Protein AF-A0A0R3EU28-F1 (afdb_monomer)

Nearest PDB structures (foldseek):
  7jil-assembly1_P  TM=4.514E-01  e=1.177E+00  Flavobacterium johnsoniae
  7asn-assembly1_N  TM=3.520E-01  e=1.115E+00  Staphylococcus aureus
  9g6k-assembly1_Lp  TM=3.588E-01  e=1.383E+00  Toxoplasma gondii
  6ppf-assembly1_P  TM=3.773E-01  e=1.541E+00  Bacillus subtilis
  5dm7-assembly1_M  TM=3.176E-01  e=1.311E+00  Deinococcus radiodurans

Foldseek 3Di:
DWWKWKWKAAQVFRWIWIATPVGDDIGTQDTPNHDQQSSLQSCLQLQKAAPVDDRSNVFDWDDDPDPRMTIGIITHCDPDSPDGHPDHGDPWDKKKKKWFAFPPGDDIDIDTQKDFPDQDPQRKTWIWHHPVVVPDDDRDIDIHGPRGTDDMDMDIHTPPPDDDPPPPDDDDDD

Mean predicted aligned error: 12.79 Å

pLDDT: mean 76.67, std 16.83, range [33.84, 96.12]

Secondary structure (DSSP, 8-state):
-PPEEEEEEETTT--EEEEETTS---EEEES---SHHHHHHHHHHTTEEETTSS-GGG--PEE-SSTTEEEEEEEESSSSTTSPPSSPPP---EEEEEEEEETTT-PPEEEETEEEEEE-TT--EEEEE-GGGTTSSS--EEEE-TTSEEEEEEEEEE--S-------------

Radius of gyration: 19.05 Å; Cα contacts (8 Å, |Δi|>4): 334; chains: 1; bounding box: 42×31×70 Å

Solvent-accessible surface area (backbone atoms only — not comparable to full-atom values): 10359 Å² total; per-residue (Å²): 133,69,53,49,28,41,34,38,40,28,67,84,73,10,39,30,34,35,30,43,70,89,63,70,73,72,45,81,74,52,68,69,38,84,47,71,63,54,47,31,50,54,37,30,64,70,16,38,40,38,58,89,65,69,60,50,85,74,59,79,71,39,78,53,95,51,87,61,32,32,36,39,65,26,23,39,66,37,95,47,94,87,55,76,49,78,55,82,57,83,84,76,55,64,48,34,33,23,40,36,33,33,43,99,75,52,78,70,47,74,39,73,46,19,39,74,72,46,67,49,98,79,49,28,38,33,33,34,53,42,77,94,49,80,86,53,94,68,85,51,74,47,75,46,55,55,77,46,49,76,52,70,52,67,47,76,42,74,58,67,95,77,77,79,86,76,78,78,79,81,80,80,83,132

Structure (mmCIF, N/CA/C/O backbone):
data_AF-A0A0R3EU28-F1
#
_entry.id   AF-A0A0R3EU28-F1
#
loop_
_atom_site.group_PDB
_atom_site.id
_atom_site.type_symbol
_atom_site.label_atom_id
_atom_site.label_alt_id
_atom_site.label_comp_id
_atom_site.label_asym_id
_atom_site.label_entity_id
_atom_site.label_seq_id
_atom_site.pdbx_PDB_ins_code
_atom_site.Cartn_x
_atom_site.Cartn_y
_atom_site.Cartn_z
_atom_site.occupancy
_atom_site.B_iso_or_equiv
_atom_site.auth_seq_id
_atom_site.auth_comp_id
_atom_site.auth_asym_id
_atom_site.auth_atom_id
_atom_site.pdbx_PDB_model_num
ATOM 1 N N . MET A 1 1 ? 20.940 10.380 -15.881 1.00 53.38 1 MET A N 1
ATOM 2 C CA . MET A 1 1 ? 19.689 10.845 -15.244 1.00 53.38 1 MET A CA 1
ATOM 3 C C . MET A 1 1 ? 18.971 9.613 -14.727 1.00 53.38 1 MET A C 1
ATOM 5 O O . MET A 1 1 ? 18.923 8.636 -15.460 1.00 53.38 1 MET A O 1
ATOM 9 N N . THR A 1 2 ? 18.507 9.606 -13.478 1.00 67.81 2 THR A N 1
ATOM 10 C CA . THR A 1 2 ? 17.686 8.507 -12.947 1.00 67.81 2 THR A CA 1
ATOM 11 C C . THR A 1 2 ? 16.256 8.689 -13.443 1.00 67.81 2 THR A C 1
ATOM 13 O O . THR A 1 2 ? 15.643 9.723 -13.188 1.00 67.81 2 THR A O 1
ATOM 16 N N . ALA A 1 3 ? 15.747 7.719 -14.202 1.00 82.69 3 ALA A N 1
ATOM 17 C CA . ALA A 1 3 ? 14.400 7.784 -14.762 1.00 82.69 3 ALA A CA 1
ATOM 18 C C . ALA A 1 3 ? 13.341 7.722 -13.646 1.00 82.69 3 ALA A C 1
ATOM 20 O O . ALA A 1 3 ? 13.465 6.920 -12.711 1.00 82.69 3 ALA A O 1
ATOM 21 N N . GLN A 1 4 ? 12.325 8.584 -13.735 1.00 91.06 4 GLN A N 1
ATOM 22 C CA . GLN A 1 4 ? 11.206 8.637 -12.793 1.00 91.06 4 GLN A CA 1
ATOM 23 C C . GLN A 1 4 ? 10.012 7.841 -13.314 1.00 91.06 4 GLN A C 1
ATOM 25 O O . GLN A 1 4 ? 9.689 7.877 -14.502 1.00 91.06 4 GLN A O 1
ATOM 30 N N . TYR A 1 5 ? 9.337 7.154 -12.398 1.00 93.69 5 TYR A N 1
ATOM 31 C CA . TYR A 1 5 ? 8.184 6.318 -12.689 1.00 93.69 5 TYR A CA 1
ATOM 32 C C . TYR A 1 5 ? 7.082 6.553 -11.657 1.00 93.69 5 TYR A C 1
ATOM 34 O O . TYR A 1 5 ? 7.334 6.899 -10.500 1.00 93.69 5 TYR A O 1
ATOM 42 N N . THR A 1 6 ? 5.846 6.297 -12.066 1.00 95.69 6 THR A N 1
ATOM 43 C CA . THR A 1 6 ? 4.742 6.061 -11.139 1.00 95.69 6 THR A CA 1
ATOM 44 C C . THR A 1 6 ? 4.568 4.557 -10.996 1.00 95.69 6 THR A C 1
ATOM 46 O O . THR A 1 6 ? 4.227 3.881 -11.961 1.00 95.69 6 THR A O 1
ATOM 49 N N . ALA A 1 7 ? 4.828 4.029 -9.805 1.00 96.12 7 ALA A N 1
ATOM 50 C CA . ALA A 1 7 ? 4.489 2.659 -9.456 1.00 96.12 7 ALA A CA 1
ATOM 51 C C . ALA A 1 7 ? 3.008 2.566 -9.105 1.00 96.12 7 ALA A C 1
ATOM 53 O O . ALA A 1 7 ? 2.460 3.464 -8.461 1.00 96.12 7 ALA A O 1
ATOM 54 N N . TYR A 1 8 ? 2.385 1.458 -9.473 1.00 95.62 8 TYR A N 1
ATOM 55 C CA . TYR A 1 8 ? 1.010 1.140 -9.143 1.00 95.62 8 TYR A CA 1
ATOM 56 C C . TYR A 1 8 ? 0.926 -0.229 -8.488 1.00 95.62 8 TYR A C 1
ATOM 58 O O . TYR A 1 8 ? 1.688 -1.139 -8.811 1.00 95.62 8 TYR A O 1
ATOM 66 N N . TRP A 1 9 ? -0.033 -0.357 -7.580 1.00 94.69 9 TRP A N 1
ATOM 67 C CA . TRP A 1 9 ? -0.459 -1.631 -7.026 1.00 94.69 9 TRP A CA 1
ATOM 68 C C . TRP A 1 9 ? -1.982 -1.683 -7.024 1.00 94.69 9 TRP A C 1
ATOM 70 O O . TRP A 1 9 ? -2.647 -0.751 -6.555 1.00 94.69 9 TRP A O 1
ATOM 80 N N . ASP A 1 10 ? -2.536 -2.760 -7.562 1.00 89.62 10 ASP A N 1
ATOM 81 C CA . ASP A 1 10 ? -3.970 -3.006 -7.588 1.00 89.62 10 ASP A CA 1
ATOM 82 C C . ASP A 1 10 ? -4.319 -4.119 -6.603 1.00 89.62 10 ASP A C 1
ATOM 84 O O . ASP A 1 10 ? -3.879 -5.257 -6.735 1.00 89.62 10 ASP A O 1
ATOM 88 N N . ARG A 1 11 ? -5.120 -3.792 -5.588 1.00 83.12 11 ARG A N 1
ATOM 89 C CA . ARG A 1 11 ? -5.440 -4.730 -4.507 1.00 83.12 11 ARG A CA 1
ATOM 90 C C . ARG A 1 11 ? -6.386 -5.858 -4.926 1.00 83.12 11 ARG A C 1
ATOM 92 O O . ARG A 1 11 ? -6.515 -6.830 -4.193 1.00 83.12 11 ARG A O 1
ATOM 99 N N . LEU A 1 12 ? -7.129 -5.684 -6.021 1.00 82.19 12 LEU A N 1
ATOM 100 C CA . LEU A 1 12 ? -8.143 -6.645 -6.463 1.00 82.19 12 LEU A CA 1
ATOM 101 C C . LEU A 1 12 ? -7.504 -7.760 -7.291 1.00 82.19 12 LEU A C 1
ATOM 103 O O . LEU A 1 12 ? -7.872 -8.922 -7.154 1.00 82.19 12 LEU A O 1
ATOM 107 N N . SER A 1 13 ? -6.542 -7.392 -8.134 1.00 85.50 13 SER A N 1
ATOM 108 C CA . SER A 1 13 ? -5.756 -8.318 -8.961 1.00 85.50 13 SER A CA 1
ATOM 109 C C . SER A 1 13 ? -4.468 -8.789 -8.277 1.00 85.50 13 SER A C 1
ATOM 111 O O . SER A 1 13 ? -4.011 -9.908 -8.504 1.00 85.50 13 SER A O 1
ATOM 113 N N . GLY A 1 14 ? -3.895 -7.952 -7.411 1.00 85.56 14 GLY A N 1
ATOM 114 C CA . GLY A 1 14 ? -2.559 -8.129 -6.853 1.00 85.56 14 GLY A CA 1
ATOM 115 C C . GLY A 1 14 ? -1.441 -7.731 -7.819 1.00 85.56 14 GLY A C 1
ATOM 116 O O . GLY A 1 14 ? -0.292 -8.104 -7.592 1.00 85.56 14 GLY A O 1
ATOM 117 N N . ASP A 1 15 ? -1.747 -7.016 -8.900 1.00 91.12 15 ASP A N 1
ATOM 118 C CA . ASP A 1 15 ? -0.751 -6.623 -9.895 1.00 91.12 15 ASP A CA 1
ATOM 119 C C . ASP A 1 15 ? 0.087 -5.436 -9.407 1.00 91.12 15 ASP A C 1
ATOM 121 O O . ASP A 1 15 ? -0.436 -4.483 -8.815 1.00 91.12 15 ASP A O 1
ATOM 125 N N . VAL A 1 16 ? 1.392 -5.480 -9.690 1.00 94.69 16 VAL A N 1
ATOM 126 C CA . VAL A 1 16 ? 2.330 -4.368 -9.488 1.00 94.69 16 VAL A CA 1
ATOM 127 C C . VAL A 1 16 ? 3.010 -4.043 -10.807 1.00 94.69 16 VAL A C 1
ATOM 129 O O . VAL A 1 16 ? 3.605 -4.909 -11.451 1.00 94.69 16 VAL A O 1
ATOM 132 N N . TRP A 1 17 ? 2.955 -2.777 -11.204 1.00 95.69 17 TRP A N 1
ATOM 133 C CA . TRP A 1 17 ? 3.581 -2.288 -12.430 1.00 95.69 17 TRP A CA 1
ATOM 134 C C . TRP A 1 17 ? 4.086 -0.859 -12.254 1.00 95.69 17 TRP A C 1
ATOM 136 O O . TRP A 1 17 ? 3.756 -0.180 -11.280 1.00 95.69 17 TRP A O 1
ATOM 146 N N . VAL A 1 18 ? 4.896 -0.395 -13.197 1.00 95.38 18 VAL A N 1
ATOM 147 C CA . VAL A 1 18 ? 5.386 0.986 -13.247 1.00 95.38 18 VAL A CA 1
ATOM 148 C C . VAL A 1 18 ? 5.084 1.618 -14.597 1.00 95.38 18 VAL A C 1
ATOM 150 O O . VAL A 1 18 ? 5.085 0.947 -15.625 1.00 95.38 18 VAL A O 1
ATOM 153 N N . GLU A 1 19 ? 4.850 2.924 -14.600 1.00 94.69 19 GLU A N 1
ATOM 154 C CA . GLU A 1 19 ? 4.687 3.728 -15.813 1.00 94.69 19 GLU A CA 1
ATOM 155 C C . GLU A 1 19 ? 5.711 4.873 -15.802 1.00 94.69 19 GLU A C 1
ATOM 157 O O . GLU A 1 19 ? 5.818 5.570 -14.784 1.00 94.69 19 GLU A O 1
ATOM 162 N N . PRO A 1 20 ? 6.473 5.095 -16.889 1.00 92.56 20 PRO A N 1
ATOM 163 C CA . PRO A 1 20 ? 7.390 6.228 -16.985 1.00 92.56 20 PRO A CA 1
ATOM 164 C C . PRO A 1 20 ? 6.641 7.561 -16.883 1.00 92.56 20 PRO A C 1
ATOM 166 O O . PRO A 1 20 ? 5.625 7.758 -17.550 1.00 92.56 20 PRO A O 1
ATOM 169 N N . VAL A 1 21 ? 7.162 8.504 -16.092 1.00 89.56 21 VAL A N 1
ATOM 170 C CA . VAL A 1 21 ? 6.544 9.839 -15.945 1.00 89.56 21 VAL A CA 1
ATOM 171 C C . VAL A 1 21 ? 6.576 10.623 -17.260 1.00 89.56 21 VAL A C 1
ATOM 173 O O . VAL A 1 21 ? 5.625 11.333 -17.576 1.00 89.56 21 VAL A O 1
ATOM 176 N N . ASP A 1 22 ? 7.630 10.439 -18.054 1.00 86.44 22 ASP A N 1
ATOM 177 C CA . ASP A 1 22 ? 7.828 11.132 -19.333 1.00 86.44 22 ASP A CA 1
ATOM 178 C C . ASP A 1 22 ? 7.005 10.526 -20.491 1.00 86.44 22 ASP A C 1
ATOM 180 O O . ASP A 1 22 ? 7.133 10.942 -21.643 1.00 86.44 22 ASP A O 1
ATOM 184 N N . GLY A 1 23 ? 6.138 9.554 -20.189 1.00 79.00 23 GLY A N 1
ATOM 185 C CA . GLY A 1 23 ? 5.368 8.799 -21.169 1.00 79.00 23 GLY A CA 1
ATOM 186 C C . GLY A 1 23 ? 6.130 7.580 -21.692 1.00 79.00 23 GLY A C 1
ATOM 187 O O . GLY A 1 23 ? 7.344 7.595 -21.883 1.00 79.00 23 GLY A O 1
ATOM 188 N N . GLY A 1 24 ? 5.407 6.483 -21.903 1.00 83.81 24 GLY A N 1
ATOM 189 C CA . GLY A 1 24 ? 5.979 5.210 -22.326 1.00 83.81 24 GLY A CA 1
ATOM 190 C C . GLY A 1 24 ? 5.034 4.047 -22.054 1.00 83.81 24 GLY A C 1
ATOM 191 O O . GLY A 1 24 ? 3.898 4.243 -21.619 1.00 83.81 24 GLY A O 1
ATOM 192 N N . ALA A 1 25 ? 5.500 2.832 -22.335 1.00 87.06 25 ALA A N 1
ATOM 193 C CA . ALA A 1 25 ? 4.748 1.626 -22.020 1.00 87.06 25 ALA A CA 1
ATOM 194 C C . ALA A 1 25 ? 4.790 1.341 -20.512 1.00 87.06 25 ALA A C 1
ATOM 196 O O . ALA A 1 25 ? 5.810 1.562 -19.861 1.00 87.06 25 ALA A O 1
ATOM 197 N N . ALA A 1 26 ? 3.683 0.830 -19.975 1.00 91.12 26 ALA A N 1
ATOM 198 C CA . ALA A 1 26 ? 3.656 0.275 -18.630 1.00 91.12 26 ALA A CA 1
ATOM 199 C C . ALA A 1 26 ? 4.500 -1.007 -18.575 1.00 91.12 26 ALA A C 1
ATOM 201 O O . ALA A 1 26 ? 4.412 -1.851 -19.470 1.00 91.12 26 ALA A O 1
ATOM 202 N N . GLU A 1 27 ? 5.273 -1.173 -17.508 1.00 91.38 27 GLU A N 1
ATOM 203 C CA . GLU A 1 27 ? 6.089 -2.360 -17.269 1.00 91.38 27 GLU A CA 1
ATOM 204 C C . GLU A 1 27 ? 5.547 -3.132 -16.069 1.00 91.38 27 GLU A C 1
ATOM 206 O O . GLU A 1 27 ? 5.564 -2.646 -14.935 1.00 91.38 27 GLU A O 1
ATOM 211 N N . ALA A 1 28 ? 5.057 -4.347 -16.321 1.00 92.50 28 ALA A N 1
ATOM 212 C CA . ALA A 1 28 ? 4.610 -5.256 -15.273 1.00 92.50 28 ALA A CA 1
ATOM 213 C C . ALA A 1 28 ? 5.813 -5.791 -14.483 1.00 92.50 28 ALA A C 1
ATOM 215 O O . ALA A 1 28 ? 6.796 -6.245 -15.071 1.00 92.50 28 ALA A O 1
ATOM 216 N N . LEU A 1 29 ? 5.729 -5.746 -13.153 1.00 90.69 29 LEU A N 1
ATOM 217 C CA . LEU A 1 29 ? 6.812 -6.165 -12.263 1.00 90.69 29 LEU A CA 1
ATOM 218 C C . LEU A 1 29 ? 6.527 -7.505 -11.592 1.00 90.69 29 LEU A C 1
ATOM 220 O O . LEU A 1 29 ? 7.425 -8.348 -11.542 1.00 90.69 29 LEU A O 1
ATOM 224 N N . ASP A 1 30 ? 5.309 -7.678 -11.076 1.00 89.62 30 ASP A N 1
ATOM 225 C CA . ASP A 1 30 ? 4.861 -8.906 -10.421 1.00 89.62 30 ASP A CA 1
ATOM 226 C C . ASP A 1 30 ? 3.325 -8.975 -10.340 1.00 89.62 30 ASP A C 1
ATOM 228 O O . ASP A 1 30 ? 2.629 -7.986 -10.589 1.00 89.62 30 ASP A O 1
ATOM 232 N N . PHE A 1 31 ? 2.808 -10.145 -9.980 1.00 85.06 31 PHE A N 1
ATOM 233 C CA . PHE A 1 31 ? 1.386 -10.444 -9.824 1.00 85.06 31 PHE A CA 1
ATOM 234 C C . PHE A 1 31 ? 1.143 -11.205 -8.511 1.00 85.06 31 PHE A C 1
ATOM 236 O O . PHE A 1 31 ? 2.048 -11.830 -7.965 1.00 85.06 31 PHE A O 1
ATOM 243 N N . ARG A 1 32 ? -0.095 -11.184 -7.994 1.00 80.19 32 ARG A N 1
ATOM 244 C CA . ARG A 1 32 ? -0.481 -11.769 -6.681 1.00 80.19 32 ARG A CA 1
ATOM 245 C C . ARG A 1 32 ? 0.198 -11.124 -5.469 1.00 80.19 32 ARG A C 1
ATOM 247 O O . ARG A 1 32 ? 0.342 -11.748 -4.419 1.00 80.19 32 ARG A O 1
ATOM 254 N N . VAL A 1 33 ? 0.559 -9.856 -5.580 1.00 80.69 33 VAL A N 1
ATOM 255 C CA . VAL A 1 33 ? 1.047 -9.055 -4.465 1.00 80.69 33 VAL A CA 1
ATOM 256 C C . VAL A 1 33 ? -0.124 -8.657 -3.575 1.00 80.69 33 VAL A C 1
ATOM 258 O O . VAL A 1 33 ? -1.071 -7.996 -3.995 1.00 80.69 33 VAL A O 1
ATOM 261 N N . THR A 1 34 ? -0.056 -9.058 -2.314 1.00 77.81 34 THR A N 1
ATOM 262 C CA . THR A 1 34 ? -1.222 -9.072 -1.423 1.00 77.81 34 THR A CA 1
ATOM 263 C C . THR A 1 34 ? -1.414 -7.795 -0.610 1.00 77.81 34 THR A C 1
ATOM 265 O O . THR A 1 34 ? -2.491 -7.580 -0.068 1.00 77.81 34 THR A O 1
ATOM 268 N N . ASN A 1 35 ? -0.379 -6.963 -0.471 1.00 79.44 35 ASN A N 1
ATOM 269 C CA . ASN A 1 35 ? -0.443 -5.694 0.260 1.00 79.44 35 ASN A CA 1
ATOM 270 C C . ASN A 1 35 ? 0.646 -4.714 -0.200 1.00 79.44 35 ASN A C 1
ATOM 272 O O . ASN A 1 35 ? 1.565 -5.068 -0.945 1.00 79.44 35 ASN A O 1
ATOM 276 N N . LYS A 1 36 ? 0.566 -3.479 0.304 1.00 84.19 36 LYS A N 1
ATOM 277 C CA . LYS A 1 36 ? 1.489 -2.381 -0.023 1.00 84.19 36 LYS A CA 1
ATOM 278 C C . LYS A 1 36 ? 2.937 -2.683 0.368 1.00 84.19 36 LYS A C 1
ATOM 280 O O . LYS A 1 36 ? 3.846 -2.280 -0.350 1.00 84.19 36 LYS A O 1
ATOM 285 N N . ASN A 1 37 ? 3.169 -3.391 1.476 1.00 82.19 37 ASN A N 1
ATOM 286 C CA . ASN A 1 37 ? 4.524 -3.740 1.916 1.00 82.19 37 ASN A CA 1
ATOM 287 C C . ASN A 1 37 ? 5.178 -4.738 0.952 1.00 82.19 37 ASN A C 1
ATOM 289 O O . ASN A 1 37 ? 6.332 -4.556 0.571 1.00 82.19 37 ASN 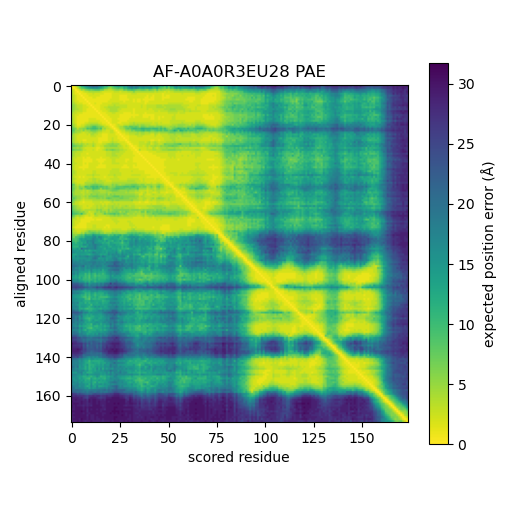A O 1
ATOM 293 N N . ALA A 1 38 ? 4.433 -5.757 0.522 1.00 81.69 38 ALA A N 1
ATOM 294 C CA . ALA A 1 38 ? 4.885 -6.703 -0.490 1.00 81.69 38 ALA A CA 1
ATOM 295 C C . ALA A 1 38 ? 5.150 -5.994 -1.830 1.00 81.69 38 ALA A C 1
ATOM 297 O O . ALA A 1 38 ? 6.178 -6.244 -2.452 1.00 81.69 38 ALA A O 1
ATOM 298 N N . ALA A 1 39 ? 4.309 -5.027 -2.218 1.00 88.25 39 ALA A N 1
ATOM 299 C CA . ALA A 1 39 ? 4.552 -4.202 -3.405 1.00 88.25 39 ALA A CA 1
ATOM 300 C C . ALA A 1 39 ? 5.844 -3.378 -3.283 1.00 88.25 39 ALA A C 1
ATOM 302 O O . ALA A 1 39 ? 6.618 -3.295 -4.234 1.00 88.25 39 ALA A O 1
ATOM 303 N N . CYS A 1 40 ? 6.124 -2.814 -2.105 1.00 87.44 40 CYS A N 1
ATOM 304 C CA . CYS A 1 40 ? 7.383 -2.120 -1.842 1.00 87.44 40 CYS A CA 1
ATOM 305 C C . CYS A 1 40 ? 8.604 -3.050 -1.917 1.00 87.44 40 CYS A C 1
ATOM 307 O O . CYS A 1 40 ? 9.633 -2.616 -2.424 1.00 87.44 40 CYS A O 1
ATOM 309 N N . ARG A 1 41 ? 8.500 -4.307 -1.460 1.00 84.88 41 ARG A N 1
ATOM 310 C CA . ARG A 1 41 ? 9.577 -5.307 -1.606 1.00 84.88 41 ARG A CA 1
ATOM 311 C C . ARG A 1 41 ? 9.826 -5.650 -3.076 1.00 84.88 41 ARG A C 1
ATOM 313 O O . ARG A 1 41 ? 10.965 -5.585 -3.511 1.00 84.88 41 ARG A O 1
ATOM 320 N N . VAL A 1 42 ? 8.769 -5.876 -3.863 1.00 89.00 42 VAL A N 1
ATOM 321 C CA . VAL A 1 42 ? 8.884 -6.075 -5.322 1.00 89.00 42 VAL A CA 1
ATOM 322 C C . VAL A 1 42 ? 9.584 -4.888 -5.986 1.00 89.00 42 VAL A C 1
ATOM 324 O O . VAL A 1 42 ? 10.473 -5.074 -6.811 1.00 89.00 42 VAL A O 1
ATOM 327 N N . LEU A 1 43 ? 9.216 -3.656 -5.627 1.00 90.88 43 LEU A N 1
ATOM 328 C CA . LEU A 1 43 ? 9.868 -2.457 -6.158 1.00 90.88 43 LEU A CA 1
ATOM 329 C C . LEU A 1 43 ? 11.363 -2.419 -5.806 1.00 90.88 43 LEU A C 1
ATOM 331 O O . LEU A 1 43 ? 12.178 -2.165 -6.692 1.00 90.88 43 LEU A O 1
ATOM 335 N N . ASP A 1 44 ? 11.719 -2.710 -4.556 1.00 87.50 44 ASP A N 1
ATOM 336 C CA . ASP A 1 44 ? 13.106 -2.741 -4.080 1.00 87.50 44 ASP A CA 1
ATOM 337 C C . ASP A 1 44 ? 13.931 -3.836 -4.785 1.00 87.50 44 ASP A C 1
ATOM 339 O O . ASP A 1 44 ? 15.000 -3.558 -5.329 1.00 87.50 44 ASP A O 1
ATOM 343 N N . ASP A 1 45 ? 13.376 -5.046 -4.918 1.00 83.75 45 ASP A N 1
ATOM 344 C CA . ASP A 1 45 ? 13.971 -6.175 -5.652 1.00 83.75 45 ASP A CA 1
ATOM 345 C C . ASP A 1 45 ? 14.217 -5.843 -7.129 1.00 83.75 45 ASP A C 1
ATOM 347 O O . ASP A 1 45 ? 15.198 -6.278 -7.738 1.00 83.75 45 ASP A O 1
ATOM 351 N N . LYS A 1 46 ? 13.330 -5.043 -7.729 1.00 86.69 46 LYS A N 1
ATOM 352 C CA . LYS A 1 46 ? 13.464 -4.541 -9.103 1.00 86.69 46 LYS A CA 1
ATOM 353 C C . LYS A 1 46 ? 14.281 -3.244 -9.172 1.00 86.69 46 LYS A C 1
ATOM 355 O O . LYS A 1 46 ? 14.338 -2.609 -10.226 1.00 86.69 46 LYS A O 1
ATOM 360 N N . GLY A 1 47 ? 14.944 -2.840 -8.090 1.00 87.00 47 GLY A N 1
ATOM 361 C CA . GLY A 1 47 ? 15.858 -1.703 -8.056 1.00 87.00 47 GLY A CA 1
ATOM 362 C C . GLY A 1 47 ? 15.174 -0.342 -8.175 1.00 87.00 47 GLY A C 1
ATOM 363 O O . GLY A 1 47 ? 15.790 0.606 -8.673 1.00 87.00 47 GLY A O 1
ATOM 364 N N . PHE A 1 48 ? 13.919 -0.222 -7.758 1.00 89.81 48 PHE A N 1
ATOM 365 C CA . PHE A 1 48 ? 13.258 1.067 -7.597 1.00 89.81 48 PHE A CA 1
ATOM 366 C C . PHE A 1 48 ? 13.518 1.634 -6.207 1.00 89.81 48 PHE A C 1
ATOM 368 O O . PHE A 1 48 ? 13.707 0.914 -5.238 1.00 89.81 48 PHE A O 1
ATOM 375 N N . LEU A 1 49 ? 13.521 2.957 -6.121 1.00 89.25 49 LEU A N 1
ATOM 376 C CA . LEU A 1 49 ? 13.696 3.714 -4.887 1.00 89.25 49 LEU A CA 1
ATOM 377 C C . LEU A 1 49 ? 12.602 4.775 -4.796 1.00 89.25 49 LEU A C 1
ATOM 379 O O . LEU A 1 49 ? 12.056 5.197 -5.816 1.00 89.25 49 LEU A O 1
ATOM 383 N N . LEU A 1 50 ? 12.324 5.265 -3.590 1.00 90.00 50 LEU A N 1
ATOM 384 C CA . LEU A 1 50 ? 11.410 6.389 -3.399 1.00 90.00 50 LEU A CA 1
ATOM 385 C C . LEU A 1 50 ? 11.930 7.635 -4.145 1.00 90.00 50 LEU A C 1
ATOM 387 O O . LEU A 1 50 ? 13.133 7.924 -4.117 1.00 90.00 50 LEU A O 1
ATOM 391 N N . ALA A 1 51 ? 11.045 8.353 -4.842 1.00 86.94 51 ALA A N 1
ATOM 392 C CA . ALA A 1 51 ? 11.444 9.469 -5.706 1.00 86.94 51 ALA A CA 1
ATOM 393 C C . ALA A 1 51 ? 12.033 10.665 -4.930 1.00 86.94 51 ALA A C 1
ATOM 395 O O . ALA A 1 51 ? 13.005 11.269 -5.384 1.00 86.94 51 ALA A O 1
ATOM 396 N N . ASP A 1 52 ? 11.477 10.974 -3.759 1.00 84.50 52 ASP A N 1
ATOM 397 C CA . ASP A 1 52 ? 11.885 12.046 -2.836 1.00 84.50 52 ASP A CA 1
ATOM 398 C C . ASP A 1 52 ? 13.053 11.656 -1.910 1.00 84.50 52 ASP A C 1
ATOM 400 O O . ASP A 1 52 ? 13.592 12.503 -1.199 1.00 84.50 52 ASP A O 1
ATOM 404 N N . GLY A 1 53 ? 13.507 10.402 -1.978 1.00 76.44 53 GLY A N 1
ATOM 405 C CA . GLY A 1 53 ? 14.507 9.852 -1.069 1.00 76.44 53 GLY A CA 1
ATOM 406 C C . GLY A 1 53 ? 13.884 9.363 0.240 1.00 76.44 53 GLY A C 1
ATOM 407 O O . GLY A 1 53 ? 12.960 9.956 0.779 1.00 76.44 53 GLY A O 1
ATOM 408 N N . GLY A 1 54 ? 14.382 8.236 0.749 1.00 79.12 54 GLY A N 1
ATOM 409 C CA . GLY A 1 54 ? 13.796 7.537 1.894 1.00 79.12 54 GLY A CA 1
ATOM 410 C C . GLY A 1 54 ? 13.652 6.042 1.626 1.00 79.12 54 GLY A C 1
ATOM 411 O O . GLY A 1 54 ? 14.049 5.548 0.567 1.00 79.12 54 GLY A O 1
ATOM 412 N N . HIS A 1 55 ? 13.104 5.312 2.597 1.00 79.06 55 HIS A N 1
ATOM 413 C CA . HIS A 1 55 ? 12.916 3.866 2.491 1.00 79.06 55 HIS A CA 1
ATOM 414 C C . HIS A 1 55 ? 11.548 3.547 1.870 1.00 79.06 55 HIS A C 1
ATOM 416 O O . HIS A 1 55 ? 10.527 4.064 2.321 1.00 79.06 55 HIS A O 1
ATOM 422 N N . LEU A 1 56 ? 11.492 2.652 0.874 1.00 81.69 56 LEU A N 1
ATOM 423 C CA . LEU A 1 56 ? 10.231 2.268 0.214 1.00 81.69 56 LEU A CA 1
ATOM 424 C C . LEU A 1 56 ? 9.182 1.742 1.203 1.00 81.69 56 LEU A C 1
ATOM 426 O O . LEU A 1 56 ? 7.992 1.983 1.045 1.00 81.69 56 LEU A O 1
ATOM 430 N N . LEU A 1 57 ? 9.608 1.062 2.266 1.00 75.38 57 LEU A N 1
ATOM 431 C CA . LEU A 1 57 ? 8.692 0.551 3.294 1.00 75.38 57 LEU A CA 1
ATOM 432 C C . LEU A 1 57 ? 8.050 1.647 4.165 1.00 75.38 57 LEU A C 1
ATOM 434 O O . LEU A 1 57 ? 7.084 1.373 4.868 1.00 75.38 57 LEU A O 1
ATOM 438 N N . GLU A 1 58 ? 8.527 2.887 4.108 1.00 75.19 58 GLU A N 1
ATOM 439 C CA . GLU A 1 58 ? 7.905 4.045 4.770 1.00 75.19 58 GLU A CA 1
ATOM 440 C C . GLU A 1 58 ? 7.001 4.836 3.809 1.00 75.19 58 GLU A C 1
ATOM 442 O O . GLU A 1 58 ? 6.383 5.833 4.190 1.00 75.19 58 GLU A O 1
ATOM 447 N N . ALA A 1 59 ? 6.884 4.371 2.561 1.00 81.12 59 ALA A N 1
ATOM 448 C CA . ALA A 1 59 ? 6.132 5.039 1.520 1.00 81.12 59 ALA A CA 1
ATOM 449 C C . ALA A 1 59 ? 4.652 5.209 1.873 1.00 81.12 59 ALA A C 1
ATOM 451 O O . ALA A 1 59 ? 3.965 4.290 2.341 1.00 81.12 59 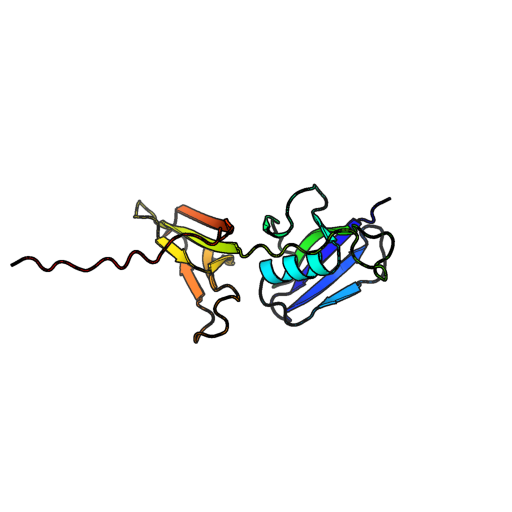ALA A O 1
ATOM 452 N N . LYS A 1 60 ? 4.141 6.397 1.544 1.00 83.25 60 LYS A N 1
ATOM 453 C CA . LYS A 1 60 ? 2.720 6.734 1.621 1.00 83.25 60 LYS A CA 1
ATOM 454 C C . LYS A 1 60 ? 2.082 6.558 0.250 1.00 83.25 60 LYS A C 1
ATOM 456 O O . LYS A 1 60 ? 2.084 7.471 -0.572 1.00 83.25 60 LYS A O 1
ATOM 461 N N . TRP A 1 61 ? 1.527 5.373 0.020 1.00 87.06 61 TRP A N 1
ATOM 462 C CA . TRP A 1 61 ? 0.746 5.081 -1.178 1.00 87.06 61 TRP A CA 1
ATOM 463 C C . TRP A 1 61 ? -0.474 5.998 -1.273 1.00 87.06 61 TRP A C 1
ATOM 465 O O . TRP A 1 61 ? -1.241 6.137 -0.320 1.00 87.06 61 TRP A O 1
ATOM 475 N N . GLN A 1 62 ? -0.671 6.595 -2.444 1.00 88.44 62 GLN A N 1
ATOM 476 C CA . GLN A 1 62 ? -1.803 7.466 -2.729 1.00 88.44 62 GLN A CA 1
ATOM 477 C C . GLN A 1 62 ? -2.882 6.690 -3.474 1.00 88.44 62 GLN A C 1
ATOM 479 O O . GLN A 1 62 ? -2.589 5.952 -4.413 1.00 88.44 62 GLN A O 1
ATOM 484 N N . ARG A 1 63 ? -4.147 6.862 -3.086 1.00 84.44 63 ARG A N 1
ATOM 485 C CA . ARG A 1 63 ? -5.259 6.234 -3.804 1.00 84.44 63 ARG A CA 1
ATOM 486 C C . ARG A 1 63 ? -5.450 6.905 -5.162 1.00 84.44 63 ARG A C 1
ATOM 488 O O . ARG A 1 63 ? -5.318 8.124 -5.287 1.00 84.44 63 ARG A O 1
ATOM 495 N N . THR A 1 64 ? -5.773 6.114 -6.175 1.00 87.31 64 THR A N 1
ATOM 496 C CA . THR A 1 64 ? -6.221 6.643 -7.467 1.00 87.31 64 THR A CA 1
ATOM 497 C C . THR A 1 64 ? -7.745 6.810 -7.484 1.00 87.31 64 THR A C 1
ATOM 499 O O . THR A 1 64 ? -8.433 6.460 -6.524 1.00 87.31 64 THR A O 1
ATOM 502 N N . SER A 1 65 ? -8.291 7.363 -8.568 1.00 83.19 65 SER A N 1
ATOM 503 C CA . SER A 1 65 ? -9.741 7.377 -8.802 1.00 83.19 65 SER A CA 1
ATOM 504 C C . SER A 1 65 ? -10.303 5.988 -9.127 1.00 83.19 65 SER A C 1
ATOM 506 O O . SER A 1 65 ? -11.507 5.782 -9.006 1.00 83.19 65 SER A O 1
ATOM 508 N N . TRP A 1 66 ? -9.451 5.037 -9.526 1.00 79.12 66 TRP A N 1
ATOM 509 C CA . TRP A 1 66 ? -9.849 3.661 -9.797 1.00 79.12 66 TRP A CA 1
ATOM 510 C C . TRP A 1 66 ? -9.909 2.854 -8.499 1.00 79.12 66 TRP A C 1
ATOM 512 O O . TRP A 1 66 ? -8.966 2.858 -7.701 1.00 79.12 66 TRP A O 1
ATOM 522 N N . MET A 1 67 ? -11.026 2.156 -8.289 1.00 76.56 67 MET A N 1
ATOM 523 C CA . MET A 1 67 ? -11.260 1.380 -7.074 1.00 76.56 67 MET A CA 1
ATOM 524 C C . MET A 1 67 ? -10.158 0.335 -6.874 1.00 76.56 67 MET A C 1
ATOM 526 O O . MET A 1 67 ? -9.819 -0.409 -7.788 1.00 76.56 67 MET A O 1
ATOM 530 N N . GLY A 1 68 ? -9.596 0.290 -5.666 1.00 77.44 68 GLY A N 1
ATOM 531 C CA . GLY A 1 68 ? -8.578 -0.690 -5.295 1.00 77.44 68 GLY A CA 1
ATOM 532 C C . GLY A 1 68 ? -7.169 -0.427 -5.835 1.00 77.44 68 GLY A C 1
ATOM 533 O O . GLY A 1 68 ? -6.249 -1.142 -5.441 1.00 77.44 68 GLY A O 1
ATOM 534 N N . ARG A 1 69 ? -6.969 0.604 -6.666 1.00 89.25 69 ARG A N 1
ATOM 535 C CA . ARG A 1 69 ? -5.660 0.944 -7.232 1.00 89.25 69 ARG A CA 1
ATOM 536 C C . ARG A 1 69 ? -4.988 2.082 -6.479 1.00 89.25 69 ARG A C 1
ATOM 538 O O . ARG A 1 69 ? -5.555 3.165 -6.282 1.00 89.25 69 ARG A O 1
ATOM 545 N N . TRP A 1 70 ? -3.732 1.846 -6.142 1.00 91.94 70 TRP A N 1
ATOM 546 C CA . TRP A 1 70 ? -2.849 2.756 -5.433 1.00 91.94 70 TRP A CA 1
ATOM 547 C C . TRP A 1 70 ? -1.664 3.123 -6.313 1.00 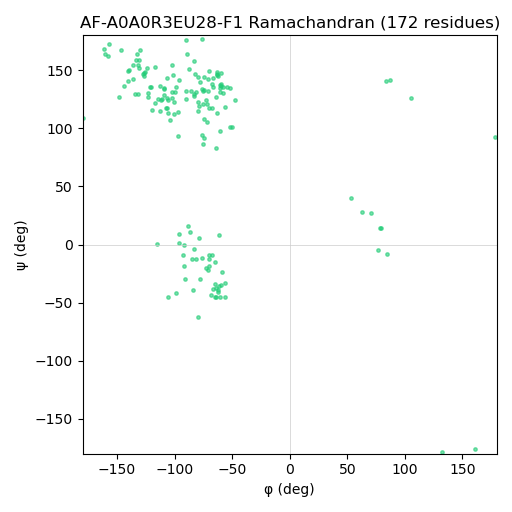91.94 70 TRP A C 1
ATOM 549 O O . TRP A 1 70 ? -1.272 2.346 -7.179 1.00 91.94 70 TRP A O 1
ATOM 559 N N . LYS A 1 71 ? -1.094 4.305 -6.085 1.00 94.69 71 LYS A N 1
ATOM 560 C CA . LYS A 1 71 ? 0.089 4.794 -6.787 1.00 94.69 71 LYS A CA 1
ATOM 561 C C . LYS A 1 71 ? 1.153 5.323 -5.833 1.00 94.69 71 LYS A C 1
ATOM 563 O O . LYS A 1 71 ? 0.834 5.827 -4.752 1.00 94.69 71 LYS A O 1
ATOM 568 N N . LEU A 1 72 ? 2.404 5.243 -6.264 1.00 94.81 72 LEU A N 1
ATOM 569 C CA . LEU A 1 72 ? 3.573 5.724 -5.544 1.00 94.81 72 LEU A CA 1
ATOM 570 C C . LEU A 1 72 ? 4.604 6.294 -6.524 1.00 94.81 72 LEU A C 1
ATOM 572 O O . LEU A 1 72 ? 4.879 5.693 -7.558 1.00 94.81 72 LEU A O 1
ATOM 576 N N . ALA A 1 73 ? 5.194 7.443 -6.198 1.00 93.75 73 ALA A N 1
ATOM 577 C CA . ALA A 1 73 ? 6.273 8.016 -6.997 1.00 93.75 73 ALA A CA 1
ATOM 578 C C . ALA A 1 73 ? 7.601 7.314 -6.681 1.00 93.75 73 ALA A C 1
ATOM 580 O O . ALA A 1 73 ? 8.049 7.302 -5.530 1.00 93.75 73 ALA A O 1
ATOM 581 N N . VAL A 1 74 ? 8.243 6.755 -7.706 1.00 93.19 74 VAL A N 1
ATOM 582 C CA . VAL A 1 74 ? 9.516 6.041 -7.580 1.00 93.19 74 VAL A CA 1
ATOM 583 C C . VAL A 1 74 ? 10.508 6.494 -8.648 1.00 93.19 74 VAL A C 1
ATOM 585 O O . VAL A 1 74 ? 10.160 7.111 -9.654 1.00 93.19 74 VAL A O 1
ATOM 588 N N . ARG A 1 75 ? 11.779 6.181 -8.436 1.00 90.38 75 ARG A N 1
ATOM 589 C CA . ARG A 1 75 ? 12.843 6.348 -9.425 1.00 90.38 75 ARG A CA 1
ATOM 590 C C . ARG A 1 75 ? 13.595 5.044 -9.585 1.00 90.38 75 ARG A C 1
ATOM 592 O O . ARG A 1 75 ? 13.767 4.307 -8.616 1.00 90.38 75 ARG A O 1
ATOM 599 N N . SER A 1 76 ? 14.072 4.776 -10.789 1.00 86.44 76 SER A N 1
ATOM 600 C CA . SER A 1 76 ? 14.964 3.642 -11.002 1.00 86.44 76 SER A CA 1
ATOM 601 C C . SER A 1 76 ? 16.351 3.963 -10.443 1.00 86.44 76 SER A C 1
ATOM 603 O O . SER A 1 76 ? 16.900 5.037 -10.703 1.00 86.44 76 SER A O 1
ATOM 605 N N . SER A 1 77 ? 16.931 3.029 -9.687 1.00 78.75 77 SER A N 1
ATOM 606 C CA . SER A 1 77 ? 18.366 3.031 -9.359 1.00 78.75 77 SER A CA 1
ATOM 607 C C . SER A 1 77 ? 19.233 2.560 -10.532 1.00 78.75 77 SER A C 1
ATOM 609 O O . SER A 1 77 ? 20.454 2.704 -10.496 1.00 78.75 77 SER A O 1
ATOM 611 N N . ARG A 1 78 ? 18.599 2.004 -11.571 1.00 71.12 78 ARG A N 1
ATOM 612 C CA . ARG A 1 78 ? 19.234 1.411 -12.747 1.00 71.12 78 ARG A CA 1
ATOM 613 C C . ARG A 1 78 ? 19.165 2.341 -13.951 1.00 71.12 78 ARG A C 1
ATOM 615 O O . ARG A 1 78 ? 18.241 3.147 -14.084 1.00 71.12 78 ARG A O 1
ATOM 622 N N . THR A 1 79 ? 20.116 2.163 -14.861 1.00 63.81 79 THR A N 1
ATOM 623 C CA . THR A 1 79 ? 20.143 2.868 -16.149 1.00 63.81 79 THR A CA 1
ATOM 624 C C . THR A 1 79 ? 19.162 2.251 -17.152 1.00 63.81 79 THR A C 1
ATOM 626 O O . THR A 1 79 ? 18.605 2.982 -17.965 1.00 63.81 79 THR A O 1
ATOM 629 N N . SER A 1 80 ? 18.895 0.941 -17.049 1.00 59.53 80 SER A N 1
ATOM 630 C CA . SER A 1 80 ? 17.855 0.214 -17.792 1.00 59.53 80 SER A CA 1
ATOM 631 C C . SER A 1 80 ? 17.152 -0.832 -16.908 1.00 59.53 80 SER A C 1
ATOM 633 O O . SER A 1 80 ? 17.765 -1.402 -16.005 1.00 59.53 80 SER A O 1
ATOM 635 N N . LEU A 1 81 ? 15.867 -1.122 -17.165 1.00 59.94 81 LEU A N 1
ATOM 636 C CA . LEU A 1 81 ? 15.087 -2.122 -16.412 1.00 59.94 81 LEU A CA 1
ATOM 637 C C . LEU A 1 81 ? 15.519 -3.582 -16.662 1.00 59.94 81 LEU A C 1
ATOM 639 O O . LEU A 1 81 ? 15.090 -4.476 -15.929 1.00 59.94 81 LEU A O 1
ATOM 643 N N . GLY A 1 82 ? 16.393 -3.822 -17.642 1.00 56.44 82 GLY A N 1
ATOM 644 C CA . GLY A 1 82 ? 17.039 -5.119 -17.870 1.00 56.44 82 GLY A CA 1
ATOM 645 C C . GLY A 1 82 ? 18.308 -5.359 -17.042 1.00 56.44 82 GLY A C 1
ATOM 646 O O . GLY A 1 82 ? 18.781 -6.491 -16.984 1.00 56.44 82 GLY A O 1
ATOM 647 N N . ASP A 1 83 ? 18.856 -4.326 -16.396 1.00 57.19 83 ASP A N 1
ATOM 648 C CA . ASP A 1 83 ? 20.113 -4.429 -15.646 1.00 57.19 83 ASP A CA 1
ATOM 649 C C . ASP A 1 83 ? 19.888 -4.986 -14.234 1.00 57.19 83 ASP A C 1
ATOM 651 O O . ASP A 1 83 ? 18.799 -4.876 -13.669 1.00 57.19 83 ASP A O 1
ATOM 655 N N . ALA A 1 84 ? 20.925 -5.545 -13.611 1.00 58.22 84 ALA A N 1
ATOM 656 C CA . ALA A 1 84 ? 20.856 -5.890 -12.193 1.00 58.22 84 ALA A CA 1
ATOM 657 C C . ALA A 1 84 ? 20.668 -4.619 -11.327 1.00 58.22 84 ALA A C 1
ATOM 659 O O . ALA A 1 84 ? 21.201 -3.559 -11.677 1.00 58.22 84 ALA A O 1
ATOM 660 N N . PRO A 1 85 ? 19.924 -4.687 -10.205 1.00 59.94 85 PRO A N 1
ATOM 661 C CA . PRO A 1 85 ? 19.823 -3.580 -9.255 1.00 59.94 85 PRO A CA 1
ATOM 662 C C . PRO A 1 85 ? 21.208 -3.129 -8.779 1.00 59.94 85 PRO A C 1
ATOM 664 O O . PRO A 1 85 ? 22.058 -3.957 -8.455 1.00 59.94 85 PRO A O 1
ATOM 667 N N . ALA A 1 86 ? 21.437 -1.815 -8.721 1.00 59.75 86 ALA A N 1
ATOM 668 C CA . ALA A 1 86 ? 22.707 -1.261 -8.244 1.00 59.75 86 ALA A CA 1
ATOM 669 C C . ALA A 1 86 ? 22.895 -1.432 -6.723 1.00 59.75 86 ALA A C 1
ATOM 671 O O . ALA A 1 86 ? 24.021 -1.413 -6.228 1.00 59.75 86 ALA A O 1
ATOM 672 N N . THR A 1 87 ? 21.790 -1.617 -5.998 1.00 59.44 87 THR A N 1
ATOM 673 C CA . THR A 1 87 ? 21.745 -1.831 -4.550 1.00 59.44 87 THR A CA 1
ATOM 674 C C . THR A 1 87 ? 21.065 -3.174 -4.284 1.00 59.44 87 THR A C 1
ATOM 676 O O . THR A 1 87 ? 20.041 -3.444 -4.916 1.00 59.44 87 THR A O 1
ATOM 679 N N . PRO A 1 88 ? 21.595 -4.022 -3.385 1.00 57.97 88 PRO A N 1
ATOM 680 C CA . PRO A 1 88 ? 20.898 -5.237 -2.984 1.00 57.97 88 PRO A CA 1
ATOM 681 C C . PRO A 1 88 ? 19.573 -4.891 -2.284 1.00 57.97 88 PRO A C 1
ATOM 683 O O . PRO A 1 88 ? 19.519 -3.880 -1.576 1.00 57.97 88 PRO A O 1
ATOM 686 N N . PRO A 1 89 ? 18.529 -5.719 -2.449 1.00 60.78 89 PRO A N 1
ATOM 687 C CA . PRO A 1 89 ? 17.255 -5.498 -1.782 1.00 60.78 89 PRO A CA 1
ATOM 688 C C . PRO A 1 89 ? 17.393 -5.579 -0.259 1.00 60.78 89 PRO A C 1
ATOM 690 O O . PRO A 1 89 ? 18.227 -6.308 0.288 1.00 60.78 89 PRO A O 1
ATOM 693 N N . SER A 1 90 ? 16.561 -4.811 0.434 1.00 60.25 90 SER A N 1
ATOM 694 C CA . SER A 1 90 ? 16.509 -4.730 1.888 1.00 60.25 90 SER A CA 1
ATOM 695 C C . SER A 1 90 ? 15.907 -6.004 2.486 1.00 60.25 90 SER A C 1
ATOM 697 O O . SER A 1 90 ? 14.749 -6.336 2.247 1.00 60.25 90 SER A O 1
ATOM 699 N N . THR A 1 91 ? 16.668 -6.696 3.337 1.00 56.09 91 THR A N 1
ATOM 700 C CA . THR A 1 91 ? 16.224 -7.906 4.057 1.00 56.09 91 THR A CA 1
ATOM 701 C C . THR A 1 91 ? 15.543 -7.603 5.397 1.00 56.09 91 THR A C 1
ATOM 703 O O . THR A 1 91 ? 15.446 -8.478 6.252 1.00 56.09 91 THR A O 1
ATOM 706 N N . ALA A 1 92 ? 15.130 -6.357 5.646 1.00 58.25 92 ALA A N 1
ATOM 707 C CA . ALA A 1 92 ? 14.553 -5.977 6.931 1.00 58.25 92 ALA A CA 1
ATOM 708 C C . ALA A 1 92 ? 13.159 -6.602 7.131 1.00 58.25 92 ALA A C 1
ATOM 710 O O . ALA A 1 92 ? 12.207 -6.279 6.412 1.00 58.25 92 ALA A O 1
ATOM 711 N N . GLU A 1 93 ? 13.021 -7.447 8.153 1.00 61.84 93 GLU A N 1
ATOM 712 C CA . GLU A 1 93 ? 11.717 -7.874 8.658 1.00 61.84 93 GLU A CA 1
ATOM 713 C C . GLU A 1 93 ? 11.067 -6.706 9.412 1.00 61.84 93 GLU A C 1
ATOM 715 O O . GLU A 1 93 ? 11.659 -6.102 10.315 1.00 61.84 93 GLU A O 1
ATOM 720 N N . LEU A 1 94 ? 9.856 -6.335 8.994 1.00 66.62 94 LEU A N 1
ATOM 721 C CA . LEU A 1 94 ? 9.112 -5.222 9.570 1.00 66.62 94 LEU A CA 1
ATOM 722 C C . LEU A 1 94 ? 7.828 -5.738 10.193 1.00 66.62 94 LEU A C 1
ATOM 724 O O . LEU A 1 94 ? 6.954 -6.230 9.485 1.00 66.62 94 LEU A O 1
ATOM 728 N N . ARG A 1 95 ? 7.663 -5.493 11.488 1.00 70.94 95 ARG A N 1
ATOM 729 C CA . ARG A 1 95 ? 6.384 -5.690 12.151 1.00 70.94 95 ARG A CA 1
ATOM 730 C C . ARG A 1 95 ? 5.491 -4.490 11.894 1.00 70.94 95 ARG A C 1
ATOM 732 O O . ARG A 1 95 ? 5.908 -3.344 12.083 1.00 70.94 95 ARG A O 1
ATOM 739 N N . THR A 1 96 ? 4.258 -4.751 11.484 1.00 76.56 96 THR A N 1
ATOM 740 C CA . THR A 1 96 ? 3.253 -3.704 11.282 1.00 76.56 96 THR A CA 1
ATOM 741 C C . THR A 1 96 ? 2.288 -3.704 12.459 1.00 76.56 96 THR A C 1
ATOM 743 O O . THR A 1 96 ? 1.788 -4.752 12.847 1.00 76.56 96 THR A O 1
ATOM 746 N N . GLU A 1 97 ? 2.015 -2.540 13.039 1.00 84.88 97 GLU A N 1
ATOM 747 C CA . GLU A 1 97 ? 1.043 -2.387 14.121 1.00 84.88 97 GLU A CA 1
ATOM 748 C C . GLU A 1 97 ? 0.119 -1.214 13.815 1.00 84.88 97 GLU A C 1
ATOM 750 O O . GLU A 1 97 ? 0.578 -0.111 13.520 1.00 84.88 97 GLU A O 1
ATOM 755 N N . THR A 1 98 ? -1.188 -1.430 13.909 1.00 88.25 98 THR A N 1
ATOM 756 C CA . THR A 1 98 ? -2.188 -0.369 13.795 1.00 88.25 98 THR A CA 1
ATOM 757 C C . THR A 1 98 ? -2.778 -0.070 15.160 1.00 88.25 98 THR A C 1
ATOM 759 O O . THR A 1 98 ? -3.271 -0.965 15.838 1.00 88.25 98 THR A O 1
ATOM 762 N N . ILE A 1 99 ? -2.740 1.197 15.560 1.00 90.94 99 ILE A N 1
ATOM 763 C CA . ILE A 1 99 ? -3.275 1.675 16.833 1.00 90.94 99 ILE A CA 1
ATOM 764 C C . ILE A 1 99 ? -4.500 2.535 16.540 1.00 90.94 99 ILE A C 1
ATOM 766 O O . ILE A 1 99 ? -4.410 3.509 15.789 1.00 90.94 99 ILE A O 1
ATOM 770 N N . VAL A 1 100 ? -5.632 2.200 17.156 1.00 92.44 100 VAL A N 1
ATOM 771 C CA . VAL A 1 100 ? -6.874 2.981 17.093 1.00 92.44 100 VAL A CA 1
ATOM 772 C C . VAL A 1 100 ? -7.134 3.635 18.441 1.00 92.44 100 VAL A C 1
ATOM 774 O O . VAL A 1 100 ? -7.031 2.988 19.480 1.00 92.44 100 VAL A O 1
ATOM 777 N N . TYR A 1 101 ? -7.482 4.920 18.428 1.00 93.12 101 TYR A N 1
ATOM 778 C CA . TYR A 1 101 ? -7.782 5.706 19.625 1.00 93.12 101 TYR A CA 1
ATOM 779 C C . TYR A 1 101 ? -9.302 5.904 19.750 1.00 93.12 101 TYR A C 1
ATOM 781 O O . TYR A 1 101 ? -9.855 6.692 18.973 1.00 93.12 101 TYR A O 1
ATOM 789 N N . PRO A 1 102 ? -9.992 5.227 20.689 1.00 92.81 102 PRO A N 1
ATOM 790 C CA . PRO A 1 102 ? -11.451 5.283 20.800 1.00 92.81 102 PRO A CA 1
ATOM 791 C C . PRO A 1 102 ? -11.987 6.638 21.292 1.00 92.81 102 PRO A C 1
ATOM 793 O O . PRO A 1 102 ? -11.360 7.325 22.102 1.00 92.81 102 PRO A O 1
ATOM 796 N N . SER A 1 103 ? -13.192 6.988 20.841 1.00 88.19 103 SER A N 1
ATOM 797 C CA . SER A 1 103 ? -13.992 8.148 21.265 1.00 88.19 103 SER A CA 1
ATOM 798 C C . SER A 1 103 ? -15.096 7.712 22.250 1.00 88.19 103 SER A C 1
ATOM 800 O O . SER A 1 103 ? -15.621 6.611 22.092 1.00 88.19 103 SER A O 1
ATOM 802 N N . PRO A 1 104 ? -15.490 8.525 23.258 1.00 69.75 104 PRO A N 1
ATOM 803 C CA . PRO A 1 104 ? -15.021 9.885 23.549 1.00 69.75 104 PRO A CA 1
ATOM 804 C C . PRO A 1 104 ? -13.693 9.954 24.315 1.00 69.75 104 PRO A C 1
ATOM 806 O O . PRO A 1 104 ? -13.125 11.038 24.403 1.00 69.75 104 PRO A O 1
ATOM 809 N N . ARG A 1 105 ? -13.212 8.830 24.864 1.00 75.31 105 ARG A N 1
ATOM 810 C CA . ARG A 1 105 ? -11.873 8.586 25.438 1.00 75.31 105 ARG A CA 1
ATOM 811 C C . ARG A 1 105 ? -11.844 7.131 25.906 1.00 75.31 105 ARG A C 1
ATOM 813 O O . ARG A 1 105 ? -12.515 6.797 26.877 1.00 75.31 105 ARG A O 1
ATOM 820 N N . GLY A 1 106 ? -11.098 6.283 25.212 1.00 82.94 106 GLY A N 1
ATOM 821 C CA . GLY A 1 106 ? -10.824 4.908 25.630 1.00 82.94 106 GLY A CA 1
ATOM 822 C C . GLY A 1 106 ? -9.333 4.601 25.568 1.00 82.94 106 GLY A C 1
ATOM 823 O O . GLY A 1 106 ? -8.566 5.366 24.978 1.00 82.94 106 GLY A O 1
ATOM 824 N N . GLU A 1 107 ? -8.936 3.481 26.168 1.00 91.75 107 GLU A N 1
ATOM 825 C CA . GLU A 1 107 ? -7.583 2.949 26.002 1.00 91.75 107 GLU A CA 1
ATOM 826 C C . GLU A 1 107 ? -7.318 2.641 24.517 1.00 91.75 107 GLU A C 1
ATOM 828 O O . GLU A 1 107 ? -8.211 2.115 23.840 1.00 91.75 107 GLU A O 1
ATOM 833 N N . PRO A 1 108 ? -6.128 2.974 23.980 1.00 91.56 108 PRO A N 1
ATOM 834 C CA . PRO A 1 108 ? -5.782 2.641 22.606 1.00 91.56 108 PRO A CA 1
ATOM 835 C C . PRO A 1 108 ? -5.868 1.134 22.357 1.00 91.56 108 PRO A C 1
ATOM 837 O O . PRO A 1 108 ? -5.362 0.331 23.141 1.00 91.56 108 PRO A O 1
ATOM 840 N N . VAL A 1 109 ? -6.474 0.754 21.234 1.00 90.56 109 VAL A N 1
ATOM 841 C CA . VAL A 1 109 ? -6.558 -0.643 20.803 1.00 90.56 109 VAL A CA 1
ATOM 842 C C . VAL A 1 109 ? -5.497 -0.888 19.741 1.00 90.56 109 VAL A C 1
ATOM 844 O O . VAL A 1 109 ? -5.473 -0.204 18.716 1.00 90.56 109 VAL A O 1
ATOM 847 N N . THR A 1 110 ? -4.618 -1.856 19.991 1.00 88.44 110 THR A N 1
ATOM 848 C CA . THR A 1 110 ? -3.509 -2.201 19.095 1.00 88.44 110 THR A CA 1
ATOM 849 C C . THR A 1 110 ? -3.797 -3.502 18.360 1.00 88.44 110 THR A C 1
ATOM 851 O O . THR A 1 110 ? -3.988 -4.547 18.980 1.00 88.44 110 THR A O 1
ATOM 854 N N . TYR A 1 111 ? -3.750 -3.438 17.034 1.00 85.31 111 TYR A N 1
ATOM 855 C CA . TYR A 1 111 ? -3.861 -4.566 16.121 1.00 85.31 111 TYR A CA 1
ATOM 856 C C . TYR A 1 111 ? -2.488 -4.866 15.528 1.00 85.31 111 TYR A C 1
ATOM 858 O O . TYR A 1 111 ? -1.890 -4.025 14.853 1.00 85.31 111 TYR A O 1
ATOM 866 N N . ARG A 1 112 ? -1.973 -6.061 15.813 1.00 80.56 112 ARG A N 1
ATOM 867 C CA . ARG A 1 112 ? -0.697 -6.540 15.272 1.00 80.56 112 ARG A CA 1
ATOM 868 C C . ARG A 1 112 ? -0.900 -7.096 13.877 1.00 80.56 112 ARG A C 1
ATOM 870 O O . ARG A 1 112 ? -1.949 -7.659 13.587 1.00 80.56 112 ARG A O 1
ATOM 877 N N . ASP A 1 113 ? 0.118 -6.928 13.047 1.00 77.06 113 ASP A N 1
ATOM 878 C CA . ASP A 1 113 ? 0.176 -7.449 11.685 1.00 77.06 113 ASP A CA 1
ATOM 879 C C . ASP A 1 113 ? -1.061 -7.025 10.886 1.00 77.06 113 ASP A C 1
ATOM 881 O O . ASP A 1 113 ? -1.652 -7.795 10.139 1.00 77.06 113 ASP A O 1
ATOM 885 N N . CYS A 1 114 ? -1.471 -5.773 11.106 1.00 80.25 114 CYS A N 1
ATOM 886 C CA . CYS A 1 114 ? -2.645 -5.146 10.525 1.00 80.25 114 CYS A CA 1
ATOM 887 C C . CYS A 1 114 ? -2.299 -3.733 10.054 1.00 80.25 114 CYS A C 1
ATOM 889 O O . CYS A 1 114 ? -1.577 -3.005 10.743 1.00 80.25 114 CYS A O 1
ATOM 891 N N . GLU A 1 115 ? -2.859 -3.309 8.926 1.00 83.88 115 GLU A N 1
ATOM 892 C CA . GLU A 1 115 ? -2.730 -1.952 8.395 1.00 83.88 115 GLU A CA 1
ATOM 893 C C . GLU A 1 115 ? -4.090 -1.292 8.162 1.00 83.88 115 GLU A C 1
ATOM 895 O O . GLU A 1 115 ? -5.098 -1.957 7.916 1.00 83.88 115 GLU A O 1
ATOM 900 N N . ILE A 1 116 ? -4.120 0.040 8.247 1.00 84.88 116 ILE A N 1
ATOM 901 C CA . ILE A 1 116 ? -5.291 0.819 7.844 1.00 84.88 116 ILE A CA 1
ATOM 902 C C . ILE A 1 116 ? -5.448 0.684 6.326 1.00 84.88 116 ILE A C 1
ATOM 904 O O . ILE A 1 116 ? -4.580 1.122 5.565 1.00 84.88 116 ILE A O 1
ATOM 908 N N . ASP A 1 117 ? -6.566 0.104 5.893 1.00 79.38 117 ASP A N 1
ATOM 909 C CA . ASP A 1 117 ? -6.913 -0.015 4.477 1.00 79.38 117 ASP A CA 1
ATOM 910 C C . ASP A 1 117 ? -7.487 1.312 3.968 1.00 79.38 117 ASP A C 1
ATOM 912 O O . ASP A 1 117 ? -6.890 1.978 3.114 1.00 79.38 117 ASP A O 1
ATOM 916 N N . GLU A 1 118 ? -8.618 1.737 4.542 1.00 72.25 118 GLU A N 1
ATOM 917 C CA . GLU A 1 118 ? -9.321 2.961 4.157 1.00 72.25 118 GLU A CA 1
ATOM 918 C C . GLU A 1 118 ? -10.294 3.469 5.235 1.00 72.25 118 GLU A C 1
ATOM 920 O O . GLU A 1 118 ? -10.694 2.744 6.146 1.00 72.25 118 GLU A O 1
ATOM 925 N N . LEU A 1 119 ? -10.701 4.733 5.090 1.00 78.50 119 LEU A N 1
ATOM 926 C CA . LEU A 1 119 ? -11.995 5.213 5.572 1.00 78.50 119 LEU A CA 1
ATOM 927 C C . LEU A 1 119 ? -12.995 5.019 4.433 1.00 78.50 119 LEU A C 1
ATOM 929 O O . LEU A 1 119 ? -12.739 5.487 3.318 1.00 78.50 119 LEU A O 1
ATOM 933 N N . ASP A 1 120 ? -14.099 4.326 4.686 1.00 78.12 120 ASP A N 1
ATOM 934 C CA . ASP A 1 120 ? -15.151 4.196 3.681 1.00 78.12 120 ASP A CA 1
ATOM 935 C C . ASP A 1 120 ? -15.990 5.471 3.539 1.00 78.12 120 ASP A C 1
ATOM 937 O O . ASP A 1 120 ? -15.773 6.470 4.227 1.00 78.12 120 ASP A O 1
ATOM 941 N N . SER A 1 121 ? -16.929 5.460 2.590 1.00 78.62 121 SER A N 1
ATOM 942 C CA . SER A 1 121 ? -17.804 6.604 2.307 1.00 78.62 121 SER A CA 1
ATOM 943 C C . SER A 1 121 ? -18.641 7.046 3.505 1.00 78.62 121 SER A C 1
ATOM 945 O O . SER A 1 121 ? -19.037 8.208 3.559 1.00 78.62 121 SER A O 1
ATOM 947 N N . ASP A 1 122 ? -18.877 6.147 4.459 1.00 84.69 122 ASP A N 1
ATOM 948 C CA . ASP A 1 122 ? -19.652 6.417 5.668 1.00 84.69 122 ASP A CA 1
ATOM 949 C C . ASP A 1 122 ? -18.749 6.892 6.824 1.00 84.69 122 ASP A C 1
ATOM 951 O O . ASP A 1 122 ? -19.219 7.209 7.918 1.00 84.69 122 ASP A O 1
ATOM 955 N N . GLY A 1 123 ? -17.437 6.981 6.581 1.00 85.06 123 GLY A N 1
ATOM 956 C CA . GLY A 1 123 ? -16.431 7.370 7.562 1.00 85.06 123 GLY A CA 1
ATOM 957 C C . GLY A 1 123 ? -16.037 6.243 8.514 1.00 85.06 123 GLY A C 1
ATOM 958 O O . GLY A 1 123 ? -15.402 6.517 9.534 1.00 85.06 123 GLY A O 1
ATOM 959 N N . ASN A 1 124 ? -16.394 4.990 8.217 1.00 88.12 124 ASN A N 1
ATOM 960 C CA . ASN A 1 124 ? -15.936 3.858 9.011 1.00 88.12 124 ASN A CA 1
ATOM 961 C C . ASN A 1 124 ? -14.481 3.554 8.669 1.00 88.12 124 ASN A C 1
ATOM 963 O O . ASN A 1 124 ? -14.098 3.478 7.499 1.00 88.12 124 ASN A O 1
ATOM 967 N N . LEU A 1 125 ? -13.669 3.353 9.700 1.00 87.50 125 LEU A N 1
ATOM 968 C CA . LEU A 1 125 ? -12.275 2.971 9.551 1.00 87.50 125 LEU A CA 1
ATOM 969 C C . LEU A 1 125 ? -12.179 1.456 9.357 1.00 87.50 125 LEU A C 1
ATOM 971 O O . LEU A 1 125 ? -12.691 0.689 10.173 1.00 87.50 125 LEU A O 1
ATOM 975 N N . ARG A 1 126 ? -11.484 1.043 8.298 1.00 86.62 126 ARG A N 1
ATOM 976 C CA . ARG A 1 126 ? -11.245 -0.355 7.937 1.00 86.62 126 ARG A CA 1
ATOM 977 C C . ARG A 1 126 ? -9.786 -0.717 8.163 1.00 86.62 126 ARG A C 1
ATOM 979 O O . ARG A 1 126 ? -8.882 -0.033 7.678 1.00 86.62 126 ARG A O 1
ATOM 986 N N . ILE A 1 127 ? -9.569 -1.806 8.884 1.00 86.31 127 ILE A N 1
ATOM 987 C CA . ILE A 1 127 ? -8.251 -2.362 9.183 1.00 86.31 127 ILE A CA 1
ATOM 988 C C . ILE A 1 127 ? -8.208 -3.780 8.627 1.00 86.31 127 ILE A C 1
ATOM 990 O O . ILE A 1 127 ? -9.174 -4.530 8.782 1.00 86.31 127 ILE A O 1
ATOM 994 N N . VAL A 1 128 ? -7.105 -4.123 7.966 1.00 81.62 128 VAL A N 1
ATOM 995 C CA . VAL A 1 128 ? -6.898 -5.426 7.323 1.00 81.62 128 VAL A CA 1
ATOM 996 C C . VAL A 1 128 ? -5.596 -6.063 7.789 1.00 81.62 128 VAL A C 1
ATOM 998 O O . VAL A 1 128 ? -4.603 -5.364 7.997 1.00 81.62 128 VAL A O 1
ATOM 1001 N N . GLY A 1 129 ? -5.591 -7.389 7.914 1.00 72.69 129 GLY A N 1
ATOM 1002 C CA . GLY A 1 129 ? -4.379 -8.165 8.179 1.00 72.69 129 GLY A CA 1
ATOM 1003 C C . GLY A 1 129 ? -3.331 -8.056 7.059 1.00 72.69 129 GLY A C 1
ATOM 1004 O O . GLY A 1 129 ? -3.663 -7.972 5.875 1.0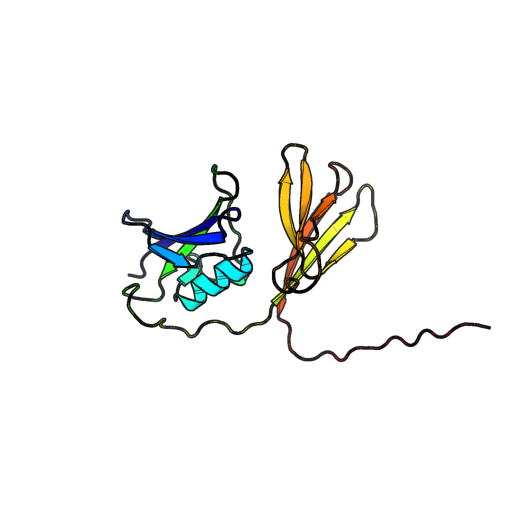0 72.69 129 GLY A O 1
ATOM 1005 N N . THR A 1 130 ? -2.049 -8.074 7.426 1.00 68.56 130 THR A N 1
ATOM 1006 C CA . THR A 1 130 ? -0.908 -8.119 6.503 1.00 68.56 130 THR A CA 1
ATOM 1007 C C . THR A 1 130 ? -0.516 -9.565 6.174 1.00 68.56 130 THR A C 1
ATOM 1009 O O . THR A 1 130 ? -0.900 -10.526 6.839 1.00 68.56 130 THR A O 1
ATOM 1012 N N . SER A 1 131 ? 0.269 -9.740 5.108 1.00 57.91 131 SER A N 1
ATOM 1013 C CA . SER A 1 131 ? 0.577 -11.048 4.513 1.00 57.91 131 SER A CA 1
ATOM 1014 C C . SER A 1 131 ? 1.381 -12.011 5.385 1.00 57.91 131 SER A C 1
ATOM 1016 O O . SER A 1 131 ? 1.435 -13.201 5.092 1.00 57.91 131 SER A O 1
ATOM 1018 N N . GLU A 1 132 ? 2.008 -11.543 6.458 1.00 55.00 132 GLU A N 1
ATOM 1019 C CA . GLU A 1 132 ? 2.725 -12.432 7.383 1.00 55.00 132 GLU A CA 1
ATOM 1020 C C . GLU A 1 132 ? 1.755 -13.366 8.147 1.00 55.00 132 GLU A C 1
ATOM 1022 O O . GLU A 1 132 ? 2.182 -14.365 8.719 1.00 55.00 132 GLU A O 1
ATOM 1027 N N . ASN A 1 133 ? 0.438 -13.132 8.032 1.00 47.91 133 ASN A N 1
ATOM 1028 C CA . ASN A 1 133 ? -0.637 -14.009 8.500 1.00 47.91 133 ASN A CA 1
ATOM 1029 C C . ASN A 1 133 ? -1.233 -14.966 7.438 1.00 47.91 133 ASN A C 1
ATOM 1031 O O . ASN A 1 133 ? -2.212 -15.640 7.752 1.00 47.91 133 ASN A O 1
ATOM 1035 N N . PHE A 1 134 ? -0.667 -15.120 6.225 1.00 46.78 134 PHE A N 1
ATOM 1036 C CA . PHE A 1 134 ? -1.221 -16.005 5.162 1.00 46.78 134 PHE A CA 1
ATOM 1037 C C . PHE A 1 134 ? -1.306 -17.517 5.502 1.00 46.78 134 PHE A C 1
ATOM 1039 O O . PHE A 1 134 ? -1.643 -18.323 4.637 1.00 46.78 134 PHE A O 1
ATOM 1046 N N . GLY A 1 135 ? -1.039 -17.918 6.749 1.00 46.66 135 GLY A N 1
ATOM 1047 C CA . GLY A 1 135 ? -1.215 -19.282 7.261 1.00 46.66 135 GLY A CA 1
ATOM 1048 C C . GLY A 1 135 ? -2.273 -19.449 8.362 1.00 46.66 135 GLY A C 1
ATOM 1049 O O . GLY A 1 135 ? -2.437 -20.565 8.849 1.00 46.66 135 GLY A O 1
ATOM 1050 N N . ARG A 1 136 ? -2.973 -18.388 8.786 1.00 44.00 136 ARG A N 1
ATOM 1051 C CA . ARG A 1 136 ? -4.110 -18.478 9.720 1.00 44.00 136 ARG A CA 1
ATOM 1052 C C . ARG A 1 136 ? -5.388 -18.103 8.981 1.00 44.00 136 ARG A C 1
ATOM 1054 O O . ARG A 1 136 ? -5.384 -17.164 8.194 1.00 44.00 136 ARG A O 1
ATOM 1061 N N . ASP A 1 137 ? -6.457 -18.861 9.200 1.00 36.59 137 ASP A N 1
ATOM 1062 C CA . ASP A 1 137 ? -7.764 -18.610 8.591 1.00 36.59 137 ASP A CA 1
ATOM 1063 C C . ASP A 1 137 ? -8.173 -17.131 8.713 1.00 36.59 137 ASP A C 1
ATOM 1065 O O . ASP A 1 137 ? -8.271 -16.598 9.817 1.00 36.59 137 ASP A O 1
ATOM 1069 N N . GLY A 1 138 ? -8.470 -16.498 7.574 1.00 45.62 138 GLY A N 1
ATOM 1070 C CA . GLY A 1 138 ? -9.211 -15.239 7.516 1.00 45.62 138 GLY A CA 1
ATOM 1071 C C . GLY A 1 138 ? -8.384 -13.992 7.198 1.00 45.62 138 GLY A C 1
ATOM 1072 O O . GLY A 1 138 ? -7.443 -13.622 7.889 1.00 45.62 138 GLY A O 1
ATOM 1073 N N . PHE A 1 139 ? -8.825 -13.275 6.166 1.00 55.59 139 PHE A N 1
ATOM 1074 C CA . PHE A 1 139 ? -8.585 -11.842 6.024 1.00 55.59 139 PHE A CA 1
ATOM 1075 C C . PHE A 1 139 ? -9.242 -11.163 7.242 1.00 55.59 139 PHE A C 1
ATOM 1077 O O . PHE A 1 139 ? -10.464 -11.007 7.263 1.00 55.59 139 PHE A O 1
ATOM 1084 N N . GLU A 1 140 ? -8.486 -10.851 8.301 1.00 61.44 140 GLU A N 1
ATOM 1085 C CA . GLU A 1 140 ? -9.075 -10.224 9.490 1.00 61.44 140 GLU A CA 1
ATOM 1086 C C . GLU A 1 140 ? -9.442 -8.778 9.149 1.00 61.44 140 GLU A C 1
ATOM 1088 O O . GLU A 1 140 ? -8.582 -7.917 8.959 1.00 61.44 140 GLU A O 1
ATOM 1093 N N . TYR A 1 141 ? -10.742 -8.552 8.977 1.00 71.75 141 TYR A N 1
ATOM 1094 C CA . TYR A 1 141 ? -11.326 -7.270 8.625 1.00 71.75 141 TYR A CA 1
ATOM 1095 C C . TYR A 1 141 ? -12.004 -6.684 9.859 1.00 71.75 141 TYR A C 1
ATOM 1097 O O . TYR A 1 141 ? -12.998 -7.222 10.351 1.00 71.75 141 TYR A O 1
ATOM 1105 N N . ILE A 1 142 ? -11.459 -5.579 10.360 1.00 83.06 142 ILE A N 1
ATOM 1106 C CA . ILE A 1 142 ? -11.944 -4.909 11.568 1.00 83.06 142 ILE A CA 1
ATOM 1107 C C . ILE A 1 142 ? -12.484 -3.543 11.169 1.00 83.06 142 ILE A C 1
ATOM 1109 O O . ILE A 1 142 ? -11.783 -2.744 10.545 1.00 83.06 142 ILE A O 1
ATOM 1113 N N . VAL A 1 143 ? -13.737 -3.277 11.543 1.00 87.50 143 VAL A N 1
ATOM 1114 C CA . VAL A 1 143 ? -14.420 -2.015 11.247 1.00 87.50 143 VAL A CA 1
ATOM 1115 C C . VAL A 1 143 ? -14.655 -1.239 12.525 1.00 87.50 143 VAL A C 1
ATOM 1117 O O . VAL A 1 143 ? -15.312 -1.725 13.443 1.00 87.50 143 VAL A O 1
ATOM 1120 N N . TRP A 1 144 ? -14.169 -0.004 12.541 1.00 91.62 144 TRP A N 1
ATOM 1121 C CA . TRP A 1 144 ? -14.491 0.988 13.556 1.00 91.62 144 TRP A CA 1
ATOM 1122 C C . TRP A 1 144 ? -15.538 1.951 12.996 1.00 91.62 144 TRP A C 1
ATOM 1124 O O . TRP A 1 144 ? -15.225 2.700 12.063 1.00 91.62 144 TRP A O 1
ATOM 1134 N N . PRO A 1 145 ? -16.774 1.944 13.528 1.00 90.69 145 PRO A N 1
ATOM 1135 C CA . PRO A 1 145 ? -17.823 2.820 13.033 1.00 90.69 145 PRO A CA 1
ATOM 1136 C C . PRO A 1 145 ? -17.452 4.297 13.160 1.00 90.69 145 PRO A C 1
ATOM 1138 O O . PRO A 1 145 ? -16.785 4.706 14.120 1.00 90.69 145 PRO A O 1
ATOM 1141 N N . SER A 1 146 ? -17.928 5.108 12.222 1.00 90.81 146 SER A N 1
ATOM 1142 C CA . SER A 1 146 ? -17.768 6.561 12.286 1.00 90.81 146 SER A CA 1
ATOM 1143 C C . SER A 1 146 ? -18.237 7.117 13.641 1.00 90.81 146 SER A C 1
ATOM 1145 O O . SER A 1 146 ? -19.269 6.714 14.180 1.00 90.8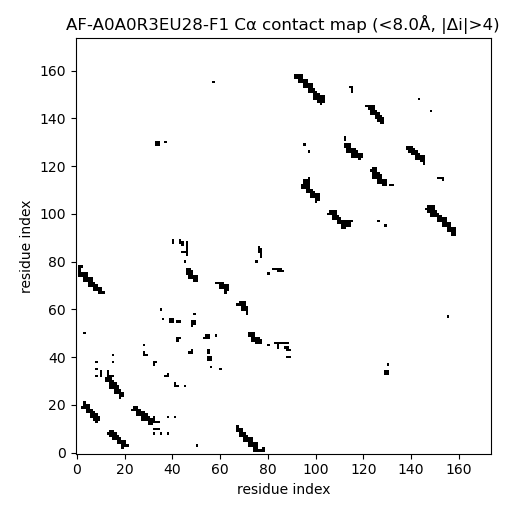1 146 SER A O 1
ATOM 1147 N N . GLY A 1 147 ? -17.440 8.007 14.236 1.00 89.31 147 GLY A N 1
ATOM 1148 C CA . GLY A 1 147 ? -17.698 8.595 15.557 1.00 89.31 147 GLY A CA 1
ATOM 1149 C C . GLY A 1 147 ? -17.231 7.767 16.764 1.00 89.31 147 GLY A C 1
ATOM 1150 O O . GLY A 1 147 ? -17.225 8.293 17.877 1.00 89.31 147 GLY A O 1
ATOM 1151 N N . THR A 1 148 ? -16.784 6.518 16.572 1.00 92.50 148 THR A N 1
ATOM 1152 C CA . THR A 1 148 ? -16.279 5.650 17.664 1.00 92.50 148 THR A CA 1
ATOM 1153 C C . THR A 1 148 ? -14.767 5.728 17.876 1.00 92.50 148 THR A C 1
ATOM 1155 O O . THR A 1 148 ? -14.251 5.230 18.874 1.00 92.50 148 THR A O 1
ATOM 1158 N N . PHE A 1 149 ? -14.047 6.399 16.979 1.00 91.62 149 PHE A N 1
ATOM 1159 C CA . PHE A 1 149 ? -12.610 6.636 17.070 1.00 91.62 149 PHE A CA 1
ATOM 1160 C C . PHE A 1 149 ? -12.296 8.111 16.807 1.00 91.62 149 PHE A C 1
ATOM 1162 O O . PHE A 1 149 ? -13.048 8.821 16.143 1.00 91.62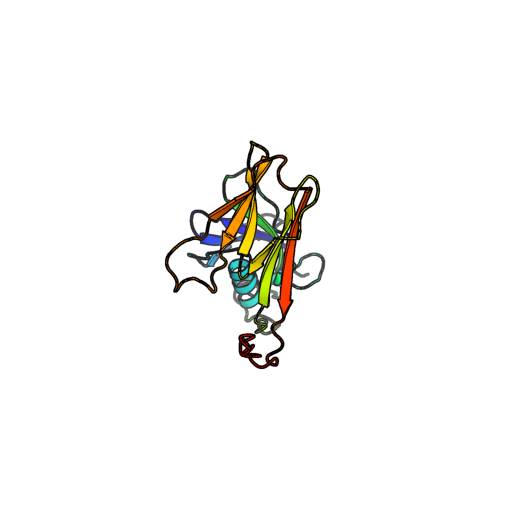 149 PHE A O 1
ATOM 1169 N N . ILE A 1 150 ? -11.174 8.571 17.354 1.00 90.50 150 ILE A N 1
ATOM 1170 C CA . ILE A 1 150 ? -10.677 9.946 17.214 1.00 90.50 150 ILE A CA 1
ATOM 1171 C C . ILE A 1 150 ? -9.597 9.999 16.132 1.00 90.50 150 ILE A C 1
ATOM 1173 O O . ILE A 1 150 ? -9.544 10.927 15.329 1.00 90.50 150 ILE A O 1
ATOM 1177 N N . ARG A 1 151 ? -8.711 9.000 16.123 1.00 89.94 151 ARG A N 1
ATOM 1178 C CA . ARG A 1 151 ? -7.658 8.826 15.121 1.00 89.94 151 ARG A CA 1
ATOM 1179 C C . ARG A 1 151 ? -7.206 7.372 15.091 1.00 89.94 151 ARG A C 1
ATOM 1181 O O . ARG A 1 151 ? -7.411 6.640 16.060 1.00 89.94 151 ARG A O 1
ATOM 1188 N N . ALA A 1 152 ? -6.539 6.991 14.015 1.00 89.88 152 ALA A N 1
ATOM 1189 C CA . ALA A 1 152 ? -5.801 5.744 13.932 1.00 89.88 152 ALA A CA 1
ATOM 1190 C C . ALA A 1 152 ? -4.481 5.976 13.197 1.00 89.88 152 ALA A C 1
ATOM 1192 O O . ALA A 1 152 ? -4.386 6.865 12.349 1.00 89.88 152 ALA A O 1
ATOM 1193 N N . GLU A 1 153 ? -3.462 5.200 13.544 1.00 88.81 153 GLU A N 1
ATOM 1194 C CA . GLU A 1 153 ? -2.149 5.263 12.909 1.00 88.81 153 GLU A CA 1
ATOM 1195 C C . GLU A 1 153 ? -1.568 3.860 12.735 1.00 88.81 153 GLU A C 1
ATOM 1197 O O . GLU A 1 153 ? -1.696 3.015 13.620 1.00 88.81 153 GLU A O 1
ATOM 1202 N N . THR A 1 154 ? -0.910 3.622 11.601 1.00 85.94 154 THR A N 1
ATOM 1203 C CA . THR A 1 154 ? -0.130 2.405 11.362 1.00 85.94 154 THR A CA 1
ATOM 1204 C C . THR A 1 154 ? 1.350 2.724 11.541 1.00 85.94 154 THR A C 1
ATOM 1206 O O . THR A 1 154 ? 1.877 3.644 10.912 1.00 85.94 154 THR A O 1
ATOM 1209 N N . LYS A 1 155 ? 2.019 1.958 12.399 1.00 84.12 155 LYS A N 1
ATOM 1210 C CA . LYS A 1 155 ? 3.461 1.994 12.644 1.00 84.12 155 LYS A CA 1
ATOM 1211 C C . LYS A 1 155 ? 4.109 0.767 12.026 1.00 84.12 155 LYS A C 1
ATOM 1213 O O . LYS A 1 155 ? 3.544 -0.324 12.044 1.00 84.12 155 LYS A O 1
ATOM 1218 N N . ARG A 1 156 ? 5.308 0.957 11.485 1.00 78.31 156 ARG A N 1
ATOM 1219 C CA . ARG A 1 156 ? 6.154 -0.121 10.975 1.00 78.31 156 ARG A CA 1
ATOM 1220 C C . ARG A 1 156 ? 7.448 -0.092 11.765 1.00 78.31 156 ARG A C 1
ATOM 1222 O O . ARG A 1 156 ? 8.180 0.892 11.707 1.00 78.31 156 ARG A O 1
ATOM 1229 N N . ASN A 1 157 ? 7.696 -1.150 12.521 1.00 73.12 157 ASN A N 1
ATOM 1230 C CA . ASN A 1 157 ? 8.869 -1.280 13.370 1.00 73.12 157 ASN A CA 1
ATOM 1231 C C . ASN A 1 157 ? 9.797 -2.325 12.761 1.00 73.12 157 ASN A C 1
ATOM 1233 O O . ASN A 1 157 ? 9.346 -3.398 12.362 1.00 73.12 157 ASN A O 1
ATOM 1237 N N . LYS A 1 158 ? 11.097 -2.028 12.698 1.00 67.12 158 LYS A N 1
ATOM 1238 C CA . LYS A 1 158 ? 12.095 -3.055 12.387 1.00 67.12 158 LYS A CA 1
ATOM 1239 C C . LYS A 1 158 ? 12.070 -4.084 13.502 1.00 67.12 158 LYS A C 1
ATOM 1241 O O . LYS A 1 158 ? 12.207 -3.715 14.667 1.00 67.12 158 LYS A O 1
ATOM 1246 N N . VAL A 1 159 ? 11.916 -5.352 13.145 1.00 62.41 159 VAL A N 1
ATOM 1247 C CA . VAL A 1 159 ? 12.196 -6.432 14.080 1.00 62.41 159 VAL A CA 1
ATOM 1248 C C . VAL A 1 159 ? 13.715 -6.499 14.175 1.00 62.41 159 VAL A C 1
ATOM 1250 O O . VAL A 1 159 ? 14.384 -7.115 13.350 1.00 62.41 159 VAL A O 1
ATOM 1253 N N . SER A 1 160 ? 14.297 -5.784 15.138 1.00 47.97 160 SER A N 1
ATOM 1254 C CA . SER A 1 160 ? 15.607 -6.184 15.635 1.00 47.97 160 SER A CA 1
ATOM 1255 C C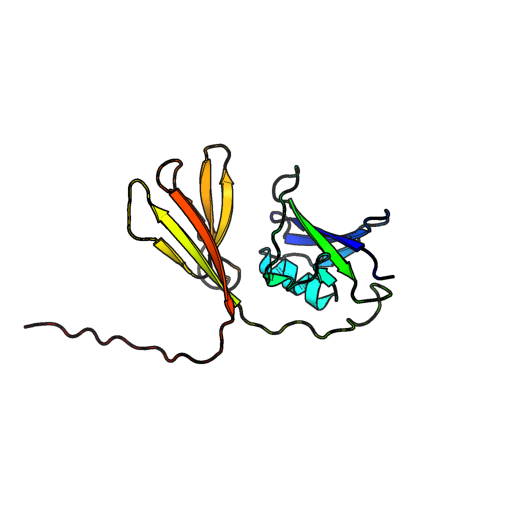 . SER A 1 160 ? 15.394 -7.557 16.256 1.00 47.97 160 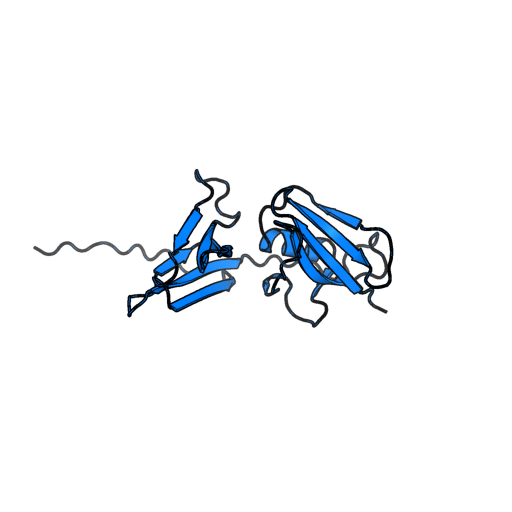SER A C 1
ATOM 1257 O O . SER A 1 160 ? 14.628 -7.674 17.211 1.00 47.97 160 SER A O 1
ATOM 1259 N N . GLY A 1 161 ? 15.978 -8.594 15.660 1.00 45.66 161 GLY A N 1
ATOM 1260 C CA . GLY A 1 161 ? 15.962 -9.939 16.217 1.00 45.66 161 GLY A CA 1
ATOM 1261 C C . GLY A 1 161 ? 16.716 -9.949 17.540 1.00 45.66 161 GLY A C 1
ATOM 1262 O O . GLY A 1 161 ? 17.907 -10.199 17.538 1.00 45.66 161 GLY A O 1
ATOM 1263 N N . ASP A 1 162 ? 16.031 -9.563 18.612 1.00 42.78 162 ASP A N 1
ATOM 1264 C CA . ASP A 1 162 ? 16.334 -9.832 20.013 1.00 42.78 162 ASP A CA 1
ATOM 1265 C C . ASP A 1 162 ? 15.272 -9.127 20.869 1.00 42.78 162 ASP A C 1
ATOM 1267 O O . ASP A 1 162 ? 15.411 -7.965 21.231 1.00 42.78 162 ASP A O 1
ATOM 1271 N N . GLU A 1 163 ? 14.199 -9.842 21.209 1.00 35.25 163 GLU A N 1
ATOM 1272 C CA . GLU A 1 163 ? 13.692 -9.810 22.581 1.00 35.25 163 GLU A CA 1
ATOM 1273 C C . GLU A 1 163 ? 13.072 -11.178 22.921 1.00 35.25 163 GLU A C 1
ATOM 1275 O O . GLU A 1 163 ? 12.240 -11.695 22.164 1.00 35.25 163 GLU A O 1
ATOM 1280 N N . PRO A 1 164 ? 13.497 -11.816 24.027 1.00 38.69 164 PRO A N 1
ATOM 1281 C CA . PRO A 1 164 ? 13.013 -13.127 24.423 1.00 38.69 164 PRO A CA 1
ATOM 1282 C C . PRO A 1 164 ? 11.538 -13.056 24.817 1.00 38.69 164 PRO A C 1
ATOM 1284 O O . PRO A 1 164 ? 11.088 -12.107 25.460 1.00 38.69 164 PRO A O 1
ATOM 1287 N N . SER A 1 165 ? 10.796 -14.114 24.476 1.00 38.66 165 SER A N 1
ATOM 1288 C CA . SER A 1 165 ? 9.465 -14.376 25.026 1.00 38.66 165 SER A CA 1
ATOM 1289 C C . SER A 1 165 ? 9.519 -14.292 26.549 1.00 38.66 165 SER A C 1
ATOM 1291 O O . SER A 1 165 ? 9.946 -15.230 27.218 1.00 38.66 165 SER A O 1
ATOM 1293 N N . SER A 1 166 ? 9.068 -13.172 27.108 1.00 35.81 166 SER A N 1
ATOM 1294 C CA . SER A 1 166 ? 8.721 -13.111 28.519 1.00 35.81 166 SER A CA 1
ATOM 1295 C C . SER A 1 166 ? 7.389 -13.829 28.681 1.00 35.81 166 SER A C 1
ATOM 1297 O O . SER A 1 166 ? 6.315 -13.232 28.603 1.00 35.81 166 SER A O 1
ATOM 1299 N N . THR A 1 167 ? 7.475 -15.147 28.860 1.00 33.84 167 THR A N 1
ATOM 1300 C CA . THR A 1 167 ? 6.426 -15.953 29.478 1.00 33.84 167 THR A CA 1
ATOM 1301 C C . THR A 1 167 ? 6.085 -15.295 30.810 1.00 33.84 167 THR A C 1
ATOM 1303 O O . THR A 1 167 ? 6.826 -15.408 31.782 1.00 33.84 167 THR A O 1
ATOM 1306 N N . SER A 1 168 ? 4.982 -14.551 30.848 1.00 37.22 168 SER A N 1
ATOM 1307 C CA . SER A 1 168 ? 4.413 -14.081 32.105 1.00 37.22 168 SER A CA 1
ATOM 1308 C C . SER A 1 168 ? 3.708 -15.270 32.751 1.00 37.22 168 SER A C 1
ATOM 1310 O O . SER A 1 168 ? 2.565 -15.582 32.417 1.00 37.22 168 SER A O 1
ATOM 1312 N N . GLU A 1 169 ? 4.415 -15.975 33.636 1.00 37.66 169 GLU A N 1
ATOM 1313 C CA . GLU A 1 169 ? 3.793 -16.907 34.575 1.00 37.66 169 GLU A CA 1
ATOM 1314 C C . GLU A 1 169 ? 2.735 -16.154 35.392 1.00 37.66 169 GLU A C 1
ATOM 1316 O O . GLU A 1 169 ? 3.018 -15.190 36.105 1.00 37.66 169 GLU A O 1
ATOM 1321 N N . SER A 1 170 ? 1.485 -16.591 35.256 1.00 37.75 170 SER A N 1
ATOM 1322 C CA . SER A 1 170 ? 0.363 -16.083 36.037 1.00 37.75 170 SER A CA 1
ATOM 1323 C C . SER A 1 170 ? 0.459 -16.635 37.456 1.00 37.75 170 SER A C 1
ATOM 1325 O O . SER A 1 170 ? 0.220 -17.818 37.691 1.00 37.75 170 SER A O 1
ATOM 1327 N N . LYS A 1 171 ? 0.805 -15.778 38.418 1.00 41.41 171 LYS A N 1
ATOM 1328 C CA . LYS A 1 171 ? 0.715 -16.105 39.842 1.00 41.41 171 LYS A CA 1
ATOM 1329 C C . LYS A 1 171 ? -0.741 -15.943 40.288 1.0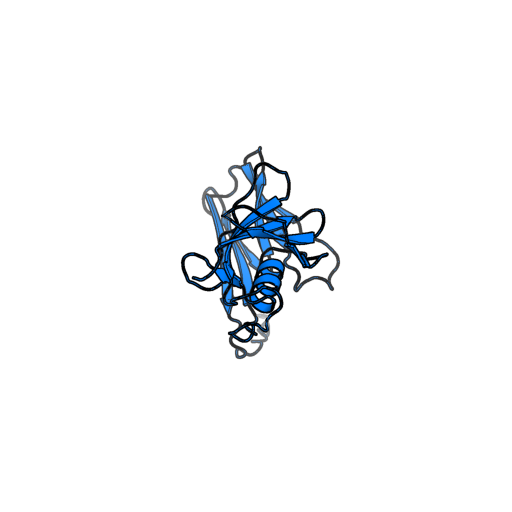0 41.41 171 LYS A C 1
ATOM 1331 O O . LYS A 1 171 ? -1.279 -14.840 40.261 1.00 41.41 171 LYS A O 1
ATOM 1336 N N . THR A 1 172 ? -1.371 -17.049 40.670 1.00 36.72 172 THR A N 1
ATOM 1337 C CA . THR A 1 172 ? -2.703 -17.063 41.296 1.00 36.72 172 THR A CA 1
ATOM 1338 C C . THR A 1 172 ? -2.565 -16.592 42.749 1.00 36.72 172 THR A C 1
ATOM 1340 O O . THR A 1 172 ? -1.655 -17.079 43.423 1.00 36.72 172 THR A O 1
ATOM 1343 N N . PRO A 1 173 ? -3.393 -15.662 43.254 1.00 47.50 173 PRO A N 1
ATOM 1344 C CA . PRO A 1 173 ? -3.452 -15.386 44.683 1.00 47.50 173 PRO A CA 1
ATOM 1345 C C . PRO A 1 173 ? -4.425 -16.346 45.390 1.00 47.50 173 PRO A C 1
ATOM 1347 O O . PRO A 1 173 ? -5.542 -16.551 44.912 1.00 47.50 173 PRO A O 1
ATOM 1350 N N . GLU A 1 174 ? -3.964 -16.924 46.505 1.00 43.56 174 GLU A N 1
ATOM 1351 C CA . GLU A 1 174 ? -4.795 -17.500 47.581 1.00 43.56 174 GLU A CA 1
ATOM 1352 C C . GLU A 1 174 ? -5.507 -16.404 48.385 1.00 43.56 174 GLU A C 1
ATOM 1354 O O . GLU A 1 174 ? -4.912 -15.310 48.553 1.00 43.56 174 GLU A O 1
#

Sequence (174 aa):
MTAQYTAYWDRLSGDVWVEPVDGGAAEALDFRVTNKNAACRVLDDKGFLLADGGHLLEAKWQRTSWMGRWKLAVRSSRTSLGDAPATPPSTAELRTETIVYPSPRGEPVTYRDCEIDELDSDGNLRIVGTSENFGRDGFEYIVWPSGTFIRAETKRNKVSGDEPSSTSESKTPE